Protein AF-A0A534VAX7-F1 (afdb_monomer)

Radius of gyration: 24.31 Å; Cα contacts (8 Å, |Δi|>4): 19; chains: 1; bounding box: 53×30×50 Å

Secondary structure (DSSP, 8-state):
-HHHHHHHHHHT--HHHHHHHHHHHHHS--PPP--PPPPPP----S-SS-TT-HHHHHHHHH--

Foldseek 3Di:
DVVLVVVCVVVVHDSVVVVVVVVCVVPPDDDPDDDDDDDDDDPPVDDPDPPVPVVVVCCVVVVD

Structure (mmCIF, N/CA/C/O backbone):
data_AF-A0A534VAX7-F1
#
_entry.id   AF-A0A534VAX7-F1
#
loop_
_atom_site.group_PDB
_atom_site.id
_atom_site.type_symbol
_atom_site.label_atom_id
_atom_site.label_alt_id
_atom_site.label_comp_id
_atom_site.label_asym_id
_atom_site.label_entity_id
_atom_site.label_seq_id
_atom_site.pdbx_PDB_ins_code
_atom_site.Cartn_x
_atom_site.Cartn_y
_atom_site.Cartn_z
_atom_site.occupancy
_atom_site.B_iso_or_equiv
_atom_site.auth_seq_id
_atom_site.auth_comp_id
_atom_site.auth_asym_id
_atom_site.auth_atom_id
_atom_site.pdbx_PDB_model_num
ATOM 1 N N . MET A 1 1 ? -19.928 1.329 22.807 1.00 89.25 1 MET A N 1
ATOM 2 C CA . MET A 1 1 ? -18.991 0.316 23.359 1.00 89.25 1 MET A CA 1
ATOM 3 C C . MET A 1 1 ? -19.336 -1.139 23.009 1.00 89.25 1 MET A C 1
ATOM 5 O O . MET A 1 1 ? -18.416 -1.876 22.679 1.00 89.25 1 MET A O 1
ATOM 9 N N . ALA A 1 2 ? -20.602 -1.584 23.044 1.00 95.75 2 ALA A N 1
ATOM 10 C CA . ALA A 1 2 ? -20.967 -2.988 22.762 1.00 95.75 2 ALA A CA 1
ATOM 11 C C . ALA A 1 2 ? -20.578 -3.477 21.349 1.00 95.75 2 ALA A C 1
ATOM 13 O O . ALA A 1 2 ? -20.020 -4.560 21.196 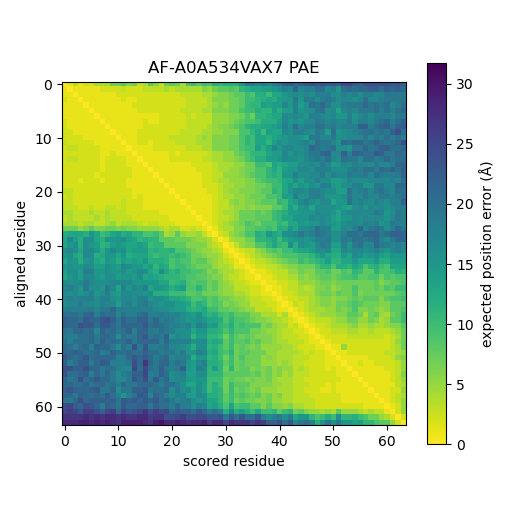1.00 95.75 2 ALA A O 1
ATOM 14 N N . GLN A 1 3 ? -20.806 -2.652 20.324 1.00 95.81 3 GLN A N 1
ATOM 15 C CA . GLN A 1 3 ? -20.420 -2.962 18.943 1.00 95.81 3 GLN A CA 1
ATOM 16 C C . GLN A 1 3 ? -18.897 -3.077 18.772 1.00 95.81 3 GLN A C 1
ATOM 18 O O . GLN A 1 3 ? -18.423 -4.022 18.156 1.00 95.81 3 GLN A O 1
ATOM 23 N N . LEU A 1 4 ? -18.129 -2.171 19.390 1.00 95.69 4 LEU A N 1
ATOM 24 C CA . LEU A 1 4 ? -16.662 -2.197 19.363 1.00 95.69 4 LEU A CA 1
ATOM 25 C C . LEU A 1 4 ? -16.097 -3.474 20.005 1.00 95.69 4 LEU A C 1
ATOM 27 O O . LEU A 1 4 ? -15.181 -4.078 19.460 1.00 95.69 4 LEU A O 1
ATOM 31 N N . LYS A 1 5 ? -16.669 -3.918 21.133 1.00 96.38 5 LYS A N 1
ATOM 32 C CA . LYS A 1 5 ? -16.306 -5.193 21.778 1.00 96.38 5 LYS A CA 1
ATOM 33 C C . LYS A 1 5 ? -16.579 -6.391 20.871 1.00 96.38 5 LYS A C 1
ATOM 35 O O . LYS A 1 5 ? -15.738 -7.277 20.758 1.00 96.38 5 LYS A O 1
ATOM 40 N N . ARG A 1 6 ? -17.744 -6.404 20.217 1.00 97.75 6 ARG A N 1
ATOM 41 C CA . ARG A 1 6 ? -18.126 -7.464 19.278 1.00 97.75 6 ARG A CA 1
ATOM 42 C C . ARG A 1 6 ? -17.169 -7.524 18.088 1.00 97.75 6 ARG A C 1
ATOM 44 O O . ARG A 1 6 ? -16.744 -8.610 17.716 1.00 97.75 6 ARG A O 1
ATOM 51 N N . GLU A 1 7 ? -16.793 -6.372 17.540 1.00 97.19 7 GLU A N 1
ATOM 52 C CA . GLU A 1 7 ? -15.833 -6.289 16.437 1.00 97.19 7 GLU A CA 1
ATOM 53 C C . GLU A 1 7 ? -14.413 -6.689 16.845 1.00 97.19 7 GLU A C 1
ATOM 55 O O . GLU A 1 7 ? -13.763 -7.431 16.114 1.00 97.19 7 GLU A O 1
ATOM 60 N N . ALA A 1 8 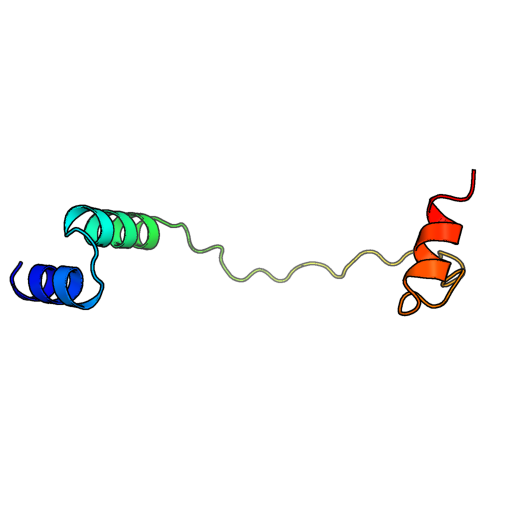? -13.958 -6.280 18.030 1.00 97.44 8 ALA A N 1
ATOM 61 C CA . ALA A 1 8 ? -12.679 -6.712 18.596 1.00 97.44 8 ALA A CA 1
ATOM 62 C C . ALA A 1 8 ? -12.618 -8.245 18.713 1.00 97.44 8 ALA A C 1
ATOM 64 O O . ALA A 1 8 ? -11.686 -8.877 18.215 1.00 97.44 8 ALA A O 1
ATOM 65 N N . ALA A 1 9 ? -13.673 -8.853 19.267 1.00 97.50 9 ALA A N 1
ATOM 66 C CA . ALA A 1 9 ? -13.794 -10.305 19.369 1.00 97.50 9 ALA A CA 1
ATOM 67 C C . ALA A 1 9 ? -13.833 -10.989 17.990 1.00 97.50 9 ALA A C 1
ATOM 69 O O . ALA A 1 9 ? -13.100 -11.952 17.766 1.00 97.50 9 ALA A O 1
ATOM 70 N N . ARG A 1 10 ? -14.631 -10.470 17.045 1.00 97.62 10 ARG A N 1
ATOM 71 C CA . ARG A 1 10 ? -14.746 -11.006 15.676 1.00 97.62 10 ARG A CA 1
ATOM 72 C C . ARG A 1 10 ? -13.405 -11.009 14.943 1.00 97.62 10 ARG A C 1
ATOM 74 O O . ARG A 1 10 ? -13.103 -11.962 14.234 1.00 97.62 10 ARG A O 1
ATOM 81 N N . GLN A 1 11 ? -12.609 -9.956 15.116 1.00 96.62 11 GLN A N 1
ATOM 82 C CA . GLN A 1 11 ? -11.318 -9.785 14.445 1.00 96.62 11 GLN A CA 1
ATOM 83 C C . GLN A 1 11 ? -10.142 -10.404 15.216 1.00 96.62 11 GLN A C 1
ATOM 85 O O . GLN A 1 11 ? -9.025 -10.373 14.711 1.00 96.62 11 GLN A O 1
ATOM 90 N N . ARG A 1 12 ? -10.374 -10.966 16.415 1.00 9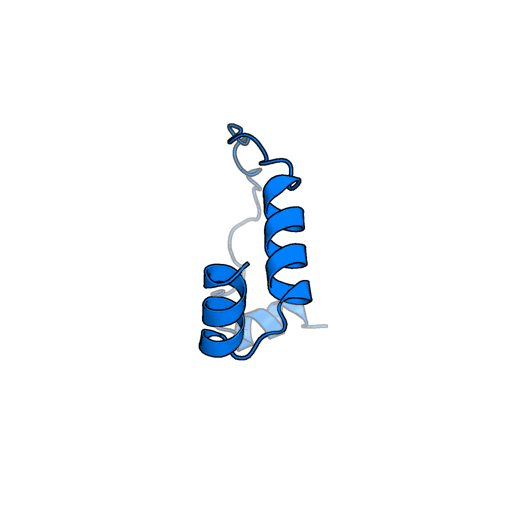7.31 12 ARG A N 1
ATOM 91 C CA . ARG A 1 12 ? -9.326 -11.432 17.347 1.00 97.31 12 ARG A CA 1
ATOM 92 C C . ARG A 1 12 ? -8.296 -10.340 17.677 1.00 97.31 12 ARG A C 1
ATOM 94 O O . ARG A 1 12 ? -7.107 -10.614 17.790 1.00 97.31 12 ARG A O 1
ATOM 101 N N . ARG A 1 13 ? -8.765 -9.100 17.827 1.00 96.88 13 ARG A N 1
ATOM 102 C CA . ARG A 1 13 ? -7.954 -7.912 18.145 1.00 96.88 13 ARG A CA 1
ATOM 103 C C . ARG A 1 13 ? -8.418 -7.298 19.455 1.00 96.88 13 ARG A C 1
ATOM 105 O O . ARG A 1 13 ? -9.547 -7.523 19.892 1.00 96.88 13 ARG A O 1
ATOM 112 N N . THR A 1 14 ? -7.569 -6.501 20.094 1.00 97.69 14 THR A N 1
ATOM 113 C CA . THR A 1 14 ? -7.989 -5.779 21.305 1.00 97.69 14 THR A CA 1
ATOM 114 C C . THR A 1 14 ? -8.855 -4.568 20.946 1.00 97.69 14 THR A C 1
ATOM 116 O O . THR A 1 14 ? -8.774 -4.021 19.845 1.00 97.69 14 THR A O 1
ATOM 119 N N . MET A 1 15 ? -9.686 -4.107 21.887 1.00 95.69 15 MET A N 1
ATOM 120 C CA . MET A 1 15 ? -10.468 -2.880 21.684 1.00 95.69 15 MET A CA 1
ATOM 121 C C . MET A 1 15 ? -9.571 -1.665 21.426 1.00 95.69 15 MET A C 1
ATOM 123 O O . MET A 1 15 ? -9.887 -0.856 20.557 1.00 95.69 15 MET A O 1
ATOM 127 N N . SER A 1 16 ? -8.464 -1.552 22.168 1.00 97.25 16 SER A N 1
ATOM 128 C CA . SER A 1 16 ? -7.512 -0.446 22.039 1.00 97.25 16 SER A CA 1
ATOM 129 C C . SER A 1 16 ? -6.906 -0.393 20.642 1.00 97.25 16 SER A C 1
ATOM 131 O O . SER A 1 16 ? -6.798 0.683 20.072 1.00 97.25 16 SER A O 1
ATOM 133 N N . GLU A 1 17 ? -6.606 -1.547 20.052 1.00 97.44 17 GLU A N 1
ATOM 134 C CA . GLU A 1 17 ? -6.040 -1.646 18.706 1.00 97.44 17 GLU A CA 1
ATOM 135 C C . GLU A 1 17 ? -7.023 -1.184 17.615 1.00 97.44 17 GLU A C 1
ATOM 137 O O . GLU A 1 17 ? -6.645 -0.494 16.664 1.00 97.44 17 GLU A O 1
ATOM 142 N N . LEU A 1 18 ? -8.313 -1.513 17.757 1.00 96.69 18 LEU A N 1
ATOM 143 C CA . LEU A 1 18 ? -9.350 -1.018 16.847 1.00 96.69 18 LEU A CA 1
ATOM 144 C C . LEU A 1 18 ? -9.554 0.493 16.978 1.00 96.69 18 LEU A C 1
ATOM 146 O O . LEU A 1 18 ? -9.699 1.180 15.967 1.00 96.69 18 LEU A O 1
ATOM 150 N N 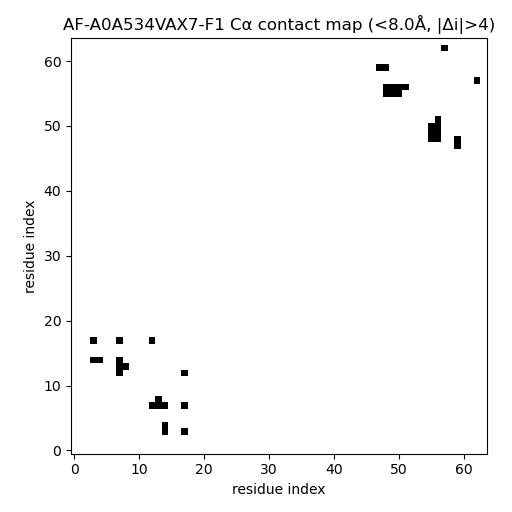. VAL A 1 19 ? -9.541 1.013 18.207 1.00 96.94 19 VAL A N 1
ATOM 151 C CA . VAL A 1 19 ? -9.650 2.455 18.468 1.00 96.94 19 VAL A CA 1
ATOM 152 C C . VAL A 1 19 ? -8.440 3.190 17.907 1.00 96.94 19 VAL A C 1
ATOM 154 O O . VAL A 1 19 ? -8.610 4.172 17.193 1.00 96.94 19 VAL A O 1
ATOM 157 N N . GLU A 1 20 ? -7.231 2.693 18.155 1.00 97.50 20 GLU A N 1
ATOM 158 C CA . GLU A 1 20 ? -5.998 3.244 17.598 1.00 97.50 20 GLU A CA 1
ATOM 159 C C . GLU A 1 20 ? -6.061 3.289 16.068 1.00 97.50 20 GLU A C 1
ATOM 161 O O . GLU A 1 20 ? -5.820 4.337 15.470 1.00 97.50 20 GLU A O 1
ATOM 166 N N . THR A 1 21 ? -6.444 2.180 15.428 1.00 95.69 21 THR A N 1
ATOM 167 C CA . THR A 1 21 ? -6.568 2.099 13.965 1.00 95.69 21 THR A CA 1
ATOM 168 C C . THR A 1 21 ? -7.569 3.134 13.439 1.00 95.69 21 THR A C 1
ATOM 170 O O . THR A 1 21 ? -7.294 3.824 12.455 1.00 95.69 21 THR A O 1
ATOM 173 N N . ALA A 1 22 ? -8.718 3.283 14.102 1.00 94.00 22 ALA A N 1
ATOM 174 C CA . ALA A 1 22 ? -9.733 4.262 13.726 1.00 94.00 22 ALA A CA 1
ATOM 175 C C . ALA A 1 22 ? -9.231 5.704 13.885 1.00 94.00 22 ALA A C 1
ATOM 177 O O . ALA A 1 22 ? -9.414 6.508 12.975 1.00 94.00 22 ALA A O 1
ATOM 178 N N . LEU A 1 23 ? -8.555 6.024 14.992 1.00 95.50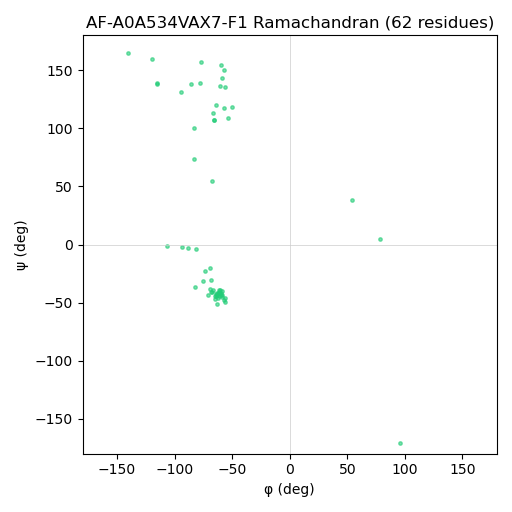 23 LEU A N 1
ATOM 179 C CA . LEU A 1 23 ? -7.989 7.352 15.234 1.00 95.50 23 LEU A CA 1
ATOM 180 C C . LEU A 1 23 ? -6.895 7.687 14.218 1.00 95.50 23 LEU A C 1
ATOM 182 O O . LEU A 1 23 ? -6.903 8.776 13.649 1.00 95.50 23 LEU A O 1
ATOM 186 N N . ARG A 1 24 ? -5.996 6.741 13.921 1.00 94.38 24 ARG A N 1
ATOM 187 C CA . ARG A 1 24 ? -4.985 6.914 12.870 1.00 94.38 24 ARG A CA 1
ATOM 188 C C . ARG A 1 24 ? -5.636 7.235 11.535 1.00 94.38 24 ARG A C 1
ATOM 190 O O . ARG A 1 24 ? -5.193 8.161 10.873 1.00 94.38 24 ARG A O 1
ATOM 197 N N . ASN A 1 25 ? -6.688 6.514 11.157 1.00 92.12 25 ASN A N 1
ATOM 198 C CA . ASN A 1 25 ? -7.393 6.756 9.899 1.00 92.12 25 ASN A CA 1
ATOM 199 C C . ASN A 1 25 ? -8.163 8.083 9.893 1.00 92.12 25 ASN A C 1
ATOM 201 O O . ASN A 1 25 ? -8.161 8.764 8.872 1.00 92.12 25 ASN A O 1
ATOM 205 N N . LEU A 1 26 ? -8.775 8.464 11.017 1.00 91.69 26 LEU A N 1
ATOM 206 C CA . LEU A 1 26 ? -9.508 9.723 11.170 1.00 91.69 26 LEU A CA 1
ATOM 207 C C . LEU A 1 26 ? -8.592 10.940 10.998 1.00 91.69 26 LEU A C 1
ATOM 209 O O . LEU A 1 26 ? -8.960 11.898 10.325 1.00 91.69 26 LEU A O 1
ATO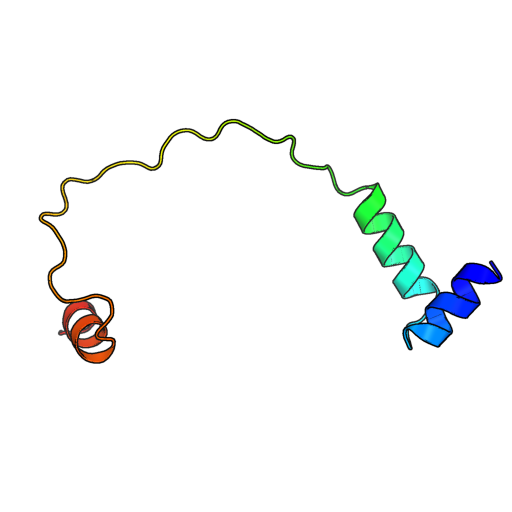M 213 N N . PHE A 1 27 ? -7.397 10.889 11.588 1.00 91.56 27 PHE A N 1
ATOM 214 C CA . PHE A 1 27 ? -6.419 11.978 11.530 1.00 91.56 27 PHE A CA 1
ATOM 215 C C . PHE A 1 27 ? -5.411 11.840 10.392 1.00 91.56 27 PHE A C 1
ATOM 217 O O . PHE A 1 27 ? -4.562 12.715 10.203 1.00 91.56 27 PHE A O 1
ATOM 224 N N . ARG A 1 28 ? -5.483 10.762 9.606 1.00 89.00 28 ARG A N 1
ATOM 225 C CA . ARG A 1 28 ? -4.668 10.628 8.405 1.00 89.00 28 ARG A CA 1
ATOM 226 C C . ARG A 1 28 ? -5.123 11.695 7.423 1.00 89.00 28 ARG A C 1
ATOM 228 O O . ARG A 1 28 ? -6.186 11.572 6.821 1.00 89.00 28 ARG A O 1
ATOM 235 N N . SER A 1 29 ? -4.294 12.724 7.248 1.00 79.06 29 SER A N 1
ATOM 236 C CA . SER A 1 29 ? -4.471 13.694 6.171 1.00 79.06 29 SER A CA 1
ATOM 237 C C . SER A 1 29 ? -4.566 12.926 4.855 1.00 79.06 29 SER A C 1
ATOM 239 O O . SER A 1 29 ? -3.600 12.296 4.410 1.00 79.06 29 SER A O 1
ATOM 241 N N . GLN A 1 30 ? -5.766 12.897 4.278 1.00 77.25 30 GLN A N 1
ATOM 242 C CA . GLN A 1 30 ? -5.978 12.332 2.957 1.00 77.25 30 GLN A CA 1
ATOM 243 C C . GLN A 1 30 ? -5.228 13.242 1.992 1.00 77.25 30 GLN A C 1
ATOM 245 O O . GLN A 1 30 ? -5.578 14.416 1.843 1.00 77.25 30 GLN A O 1
ATOM 250 N N . LYS A 1 31 ? -4.165 12.725 1.361 1.00 76.88 31 LYS A N 1
ATOM 251 C CA . LYS A 1 31 ? -3.535 13.443 0.253 1.00 76.88 31 LYS A CA 1
ATOM 252 C C . LYS A 1 31 ? -4.627 13.660 -0.785 1.00 76.88 31 LYS A C 1
ATOM 254 O O . LYS A 1 31 ? -5.206 12.691 -1.273 1.00 76.88 31 LYS A O 1
ATOM 259 N N . LYS A 1 32 ? -4.944 14.924 -1.070 1.00 81.81 32 LYS A N 1
ATOM 260 C CA . LYS A 1 32 ? -5.883 15.245 -2.142 1.00 81.81 32 LYS A CA 1
ATOM 261 C C . LYS A 1 32 ? -5.345 14.606 -3.424 1.00 81.81 32 LYS A C 1
ATOM 263 O O . LYS A 1 32 ? -4.137 14.713 -3.655 1.00 81.81 32 LYS A O 1
ATOM 268 N N . PRO A 1 33 ? -6.193 13.942 -4.227 1.00 82.75 33 PRO A N 1
ATOM 269 C CA . PRO A 1 33 ? -5.805 13.551 -5.570 1.00 82.75 33 PRO A CA 1
ATOM 270 C C . PRO A 1 33 ? -5.238 14.786 -6.268 1.00 82.75 33 PRO A C 1
ATOM 272 O O . PRO A 1 33 ? -5.908 15.815 -6.354 1.00 82.75 33 PRO A O 1
ATOM 275 N N . GLN A 1 34 ? -3.973 14.706 -6.656 1.00 88.38 34 GLN A N 1
ATOM 276 C CA . GLN A 1 34 ? -3.280 15.763 -7.368 1.00 88.38 34 GLN A CA 1
ATOM 277 C C . GLN A 1 34 ? -2.945 15.225 -8.747 1.00 88.38 34 GLN A C 1
ATOM 279 O O . GLN A 1 34 ? -2.531 14.073 -8.880 1.00 88.38 34 GLN A O 1
ATOM 284 N N . GLU A 1 35 ? -3.123 16.065 -9.759 1.00 91.81 35 GLU A N 1
ATOM 285 C CA . GLU A 1 35 ? -2.617 15.775 -11.089 1.00 91.81 35 GLU A CA 1
ATOM 286 C C . GLU A 1 35 ? -1.087 15.765 -11.019 1.00 91.81 35 GLU A C 1
ATOM 288 O O . GLU A 1 35 ? -0.445 16.790 -10.772 1.00 91.81 35 GLU A O 1
ATOM 293 N N . LEU A 1 36 ? -0.512 14.567 -11.107 1.00 90.25 36 LEU A N 1
ATOM 294 C CA . LEU A 1 36 ? 0.932 14.394 -11.105 1.00 90.25 36 LEU A CA 1
ATOM 295 C C . LEU A 1 36 ? 1.462 14.746 -12.498 1.00 90.25 36 LEU A C 1
ATOM 297 O O . LEU A 1 36 ? 0.843 14.356 -13.491 1.00 90.25 36 LEU A O 1
ATOM 301 N N . PRO A 1 37 ? 2.606 15.445 -12.594 1.00 91.19 37 PRO A N 1
ATOM 302 C CA . PRO A 1 37 ? 3.255 15.631 -13.880 1.00 91.19 37 PRO A CA 1
ATOM 303 C C . PRO A 1 37 ? 3.608 14.262 -14.485 1.00 91.19 37 PRO A C 1
ATOM 305 O O . PRO A 1 37 ? 3.799 13.288 -13.743 1.00 91.19 37 PRO A O 1
ATOM 308 N N . PRO A 1 38 ? 3.716 14.166 -15.820 1.00 92.06 38 PRO A N 1
ATOM 309 C CA . PRO A 1 38 ? 4.154 12.937 -16.460 1.00 92.06 38 PRO A CA 1
ATOM 310 C C . PRO A 1 38 ? 5.533 12.523 -15.939 1.00 92.06 38 PRO A C 1
ATOM 312 O O . PRO A 1 38 ? 6.361 13.363 -15.570 1.00 92.06 38 PRO A O 1
ATOM 315 N N . LEU A 1 39 ? 5.787 11.213 -15.930 1.00 92.62 39 LEU A N 1
ATOM 316 C CA . LEU A 1 39 ? 7.117 10.700 -15.620 1.00 92.62 39 LEU A CA 1
ATOM 317 C C . LEU A 1 39 ? 8.144 11.271 -16.613 1.00 92.62 39 LEU A C 1
ATOM 319 O O . LEU A 1 39 ? 7.831 11.421 -17.799 1.00 92.62 39 LEU A O 1
ATOM 323 N N . PRO A 1 40 ? 9.369 11.582 -16.159 1.00 90.44 40 PRO A N 1
ATOM 324 C CA . PRO A 1 40 ? 10.417 12.049 -17.052 1.00 90.44 40 PRO A CA 1
ATOM 325 C C . PRO A 1 40 ? 10.727 10.993 -18.116 1.00 90.44 40 PRO A C 1
ATOM 327 O O . PRO A 1 40 ? 10.847 9.802 -17.825 1.00 90.44 40 PRO A O 1
ATOM 330 N N . THR A 1 41 ? 10.885 11.441 -19.358 1.00 90.50 41 THR A N 1
ATOM 331 C CA . THR A 1 41 ? 11.312 10.588 -20.470 1.00 90.50 41 THR A CA 1
ATOM 332 C C . THR A 1 41 ? 12.821 10.678 -20.646 1.00 90.50 41 THR A C 1
ATOM 334 O O . THR A 1 41 ? 13.364 11.778 -20.755 1.00 90.50 41 THR A O 1
ATOM 337 N N . PHE A 1 42 ? 13.492 9.533 -20.756 1.00 86.75 42 PHE A N 1
ATOM 338 C CA . PHE A 1 42 ? 14.930 9.459 -21.006 1.00 86.75 42 PHE A CA 1
ATOM 339 C C . PHE A 1 42 ? 15.207 8.818 -22.366 1.00 86.75 42 PHE A C 1
ATOM 341 O O . PHE A 1 42 ? 14.583 7.824 -22.733 1.00 86.75 42 PHE A O 1
ATOM 348 N N . ARG A 1 43 ? 16.181 9.357 -23.108 1.00 89.31 43 ARG A N 1
ATOM 349 C CA . ARG A 1 43 ? 16.721 8.710 -24.313 1.00 89.31 43 ARG A CA 1
ATOM 350 C C . ARG A 1 43 ? 17.780 7.688 -23.896 1.00 89.31 43 ARG A C 1
ATOM 352 O O . ARG A 1 43 ? 18.968 7.946 -24.034 1.00 89.31 43 ARG A O 1
ATOM 359 N N . SER A 1 44 ? 17.348 6.560 -23.334 1.00 85.31 44 SER A N 1
ATOM 360 C CA . SER A 1 44 ? 18.244 5.528 -22.784 1.00 85.31 44 SER A CA 1
ATOM 361 C C . SER A 1 44 ? 18.832 4.569 -23.826 1.00 85.31 44 SER A C 1
ATOM 363 O O . SER A 1 44 ? 19.634 3.718 -23.470 1.00 85.31 44 SER A O 1
ATOM 365 N N . GLY A 1 45 ? 18.440 4.678 -25.101 1.00 87.62 45 GLY A N 1
ATOM 366 C CA . GLY A 1 45 ? 18.876 3.746 -26.150 1.00 87.62 45 GLY A CA 1
ATOM 367 C C . GLY A 1 45 ? 18.136 2.401 -26.154 1.00 87.62 45 GLY A C 1
ATOM 368 O O . GLY A 1 45 ? 18.450 1.552 -26.979 1.00 87.62 45 GLY A O 1
ATOM 369 N N . GLY A 1 46 ? 17.127 2.229 -25.293 1.00 87.81 46 GLY A N 1
ATOM 370 C CA . GLY A 1 46 ? 16.344 0.995 -25.183 1.00 87.81 46 GLY A CA 1
ATOM 371 C C . GLY A 1 46 ? 16.843 0.066 -24.074 1.00 87.81 46 GLY A C 1
ATOM 372 O O . GLY A 1 46 ? 17.647 0.462 -23.232 1.00 87.81 46 GLY A O 1
ATOM 373 N N . ALA A 1 47 ? 16.308 -1.154 -24.040 1.00 90.00 47 ALA A N 1
ATOM 374 C CA . ALA A 1 47 ? 16.735 -2.184 -23.099 1.00 90.00 47 ALA A CA 1
ATOM 375 C C . ALA A 1 47 ? 17.938 -2.957 -23.665 1.00 90.00 47 ALA A C 1
ATOM 377 O O . ALA A 1 47 ? 17.957 -3.280 -24.851 1.00 90.00 47 ALA A O 1
ATOM 378 N N . LEU A 1 48 ? 18.930 -3.251 -22.818 1.00 89.44 48 LEU A N 1
ATOM 379 C CA . LEU A 1 48 ? 20.108 -4.049 -23.194 1.00 89.44 48 LEU A CA 1
ATOM 380 C C . LEU A 1 48 ? 19.788 -5.547 -23.307 1.00 89.44 48 LEU A C 1
ATOM 382 O O . LEU A 1 48 ? 20.393 -6.251 -24.108 1.00 89.44 48 LEU A O 1
ATOM 386 N N . VAL A 1 49 ? 18.841 -6.014 -22.496 1.00 92.62 49 VAL A N 1
ATOM 387 C CA . VAL A 1 49 ? 18.347 -7.393 -22.433 1.00 92.62 49 VAL A CA 1
ATOM 388 C C . VAL A 1 49 ? 16.835 -7.368 -22.228 1.00 92.62 49 VAL A C 1
ATOM 390 O O . VAL A 1 49 ? 16.275 -6.333 -21.849 1.00 92.62 49 VAL A O 1
ATOM 393 N N . ASP A 1 50 ? 16.169 -8.495 -22.462 1.00 92.25 50 ASP A N 1
ATOM 394 C CA . ASP A 1 50 ? 14.778 -8.651 -22.046 1.00 92.25 50 ASP A CA 1
ATOM 395 C C . ASP A 1 50 ? 14.690 -8.589 -20.513 1.00 92.25 50 ASP A C 1
ATOM 397 O O . ASP A 1 50 ? 15.288 -9.398 -19.812 1.00 92.25 50 ASP A O 1
ATOM 401 N N . VAL A 1 51 ? 13.940 -7.620 -19.985 1.00 90.00 51 VAL A N 1
ATOM 402 C CA . VAL A 1 51 ? 13.765 -7.416 -18.537 1.00 90.00 51 VAL A CA 1
ATOM 403 C C . VAL A 1 51 ? 12.948 -8.551 -17.905 1.00 90.00 51 VAL A C 1
ATOM 405 O O . VAL A 1 51 ? 13.010 -8.751 -16.692 1.00 90.00 51 VAL A O 1
ATOM 408 N N . ALA A 1 52 ? 12.184 -9.302 -18.704 1.00 94.56 52 ALA A N 1
ATOM 409 C CA . ALA A 1 52 ? 11.479 -10.489 -18.235 1.00 94.56 52 ALA A CA 1
ATOM 410 C C . ALA A 1 52 ? 12.423 -11.682 -17.999 1.00 94.56 52 ALA A C 1
ATOM 412 O O . ALA A 1 52 ? 12.093 -12.561 -17.200 1.00 94.56 52 ALA A O 1
ATOM 413 N N . ASP A 1 53 ? 13.595 -11.701 -18.642 1.00 95.38 53 ASP A N 1
ATOM 414 C CA . ASP A 1 53 ? 14.647 -12.672 -18.365 1.00 95.38 53 ASP A CA 1
ATOM 415 C C . ASP A 1 53 ? 15.473 -12.197 -17.168 1.00 95.38 53 ASP A C 1
ATOM 417 O O . ASP A 1 53 ? 16.339 -11.321 -17.249 1.00 95.38 53 ASP A O 1
ATOM 421 N N . ARG A 1 54 ? 15.161 -12.790 -16.017 1.00 93.00 54 ARG A N 1
ATOM 422 C CA . ARG A 1 54 ? 15.788 -12.448 -14.748 1.00 93.00 54 ARG A CA 1
ATOM 423 C C . ARG A 1 54 ? 17.301 -12.657 -14.797 1.00 93.00 54 ARG A C 1
ATOM 425 O O . ARG A 1 54 ? 18.034 -11.785 -14.338 1.00 93.00 54 ARG A O 1
ATOM 432 N N . ASP A 1 55 ? 17.761 -13.776 -15.339 1.00 94.00 55 ASP A N 1
ATOM 433 C CA . ASP A 1 55 ? 19.177 -14.135 -15.303 1.00 94.00 55 ASP A CA 1
ATOM 434 C C . ASP A 1 55 ? 19.985 -13.216 -16.226 1.00 94.00 55 ASP A C 1
ATOM 436 O O . ASP A 1 55 ? 21.009 -12.667 -15.808 1.00 94.00 55 ASP A O 1
ATOM 440 N N . ALA A 1 56 ? 19.475 -12.946 -17.432 1.00 93.56 56 ALA A N 1
ATOM 441 C CA . ALA A 1 56 ? 20.085 -11.994 -18.359 1.00 93.56 56 ALA A CA 1
ATOM 442 C C . ALA A 1 56 ? 20.134 -10.568 -17.782 1.00 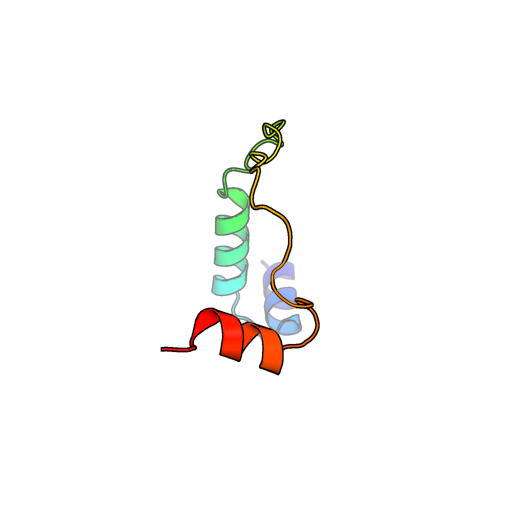93.56 56 ALA A C 1
ATOM 444 O O . ALA A 1 56 ? 21.137 -9.866 -17.942 1.00 93.56 56 ALA A O 1
ATOM 445 N N . LEU A 1 57 ? 19.079 -10.139 -17.076 1.00 93.25 57 LEU A N 1
ATOM 446 C CA . LEU A 1 57 ? 19.032 -8.842 -16.400 1.00 93.25 57 LEU A CA 1
ATOM 447 C C . LEU A 1 57 ? 20.094 -8.729 -15.304 1.00 93.25 57 LEU A C 1
ATOM 449 O O . LEU A 1 57 ? 20.854 -7.759 -15.296 1.00 93.25 57 LEU A O 1
ATOM 453 N N . TYR A 1 58 ? 20.171 -9.709 -14.401 1.00 93.31 58 TYR A N 1
ATOM 454 C CA . TYR A 1 58 ? 21.164 -9.690 -13.324 1.00 93.31 58 TYR A CA 1
ATOM 455 C C . TYR A 1 58 ? 22.587 -9.735 -13.877 1.00 93.31 58 TYR A C 1
ATOM 457 O O . TYR A 1 58 ? 23.421 -8.943 -13.447 1.00 93.31 58 TYR A O 1
ATOM 465 N N . GLN A 1 59 ? 22.858 -10.552 -14.897 1.00 93.62 59 GLN A N 1
ATOM 466 C CA . GLN A 1 59 ? 24.173 -10.591 -15.535 1.00 93.62 59 GLN A CA 1
ATOM 467 C C . GLN A 1 59 ? 24.557 -9.247 -16.178 1.00 93.62 59 GLN A C 1
ATOM 469 O O . GLN A 1 59 ? 25.698 -8.809 -16.044 1.00 93.62 59 GLN A O 1
ATOM 474 N N . ALA A 1 60 ? 23.623 -8.560 -16.843 1.00 91.19 60 ALA A N 1
ATOM 475 C CA . ALA A 1 60 ? 23.874 -7.243 -17.431 1.00 91.19 60 ALA A CA 1
ATOM 476 C C . ALA A 1 60 ? 24.087 -6.138 -16.374 1.00 91.19 60 ALA A C 1
ATOM 478 O O . ALA A 1 60 ? 24.821 -5.182 -16.626 1.00 91.19 60 ALA A O 1
ATOM 479 N N . MET A 1 61 ? 23.457 -6.252 -15.199 1.00 90.56 61 MET A N 1
ATOM 480 C CA . MET A 1 61 ? 23.599 -5.292 -14.094 1.00 90.56 61 MET A CA 1
ATOM 481 C C . MET A 1 61 ? 24.850 -5.532 -13.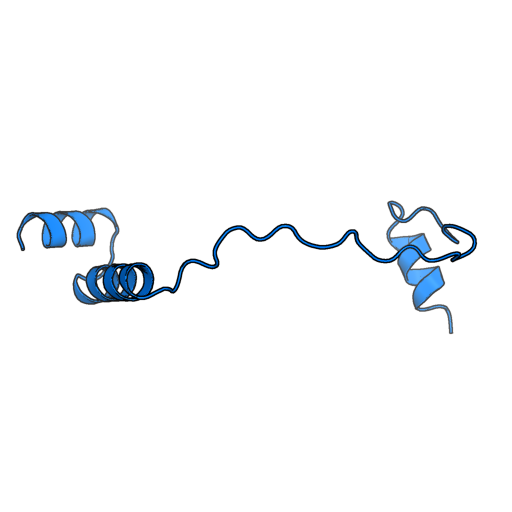239 1.00 90.56 61 MET A C 1
ATOM 483 O O . MET A 1 61 ? 25.467 -4.575 -12.768 1.00 90.56 61 MET A O 1
ATOM 487 N N . GLU A 1 62 ? 25.214 -6.795 -13.026 1.00 88.25 62 GLU A N 1
ATOM 488 C CA . GLU A 1 62 ? 26.255 -7.222 -12.085 1.00 88.25 62 GLU A CA 1
ATOM 489 C C . GLU A 1 62 ? 27.544 -7.679 -12.777 1.00 88.25 62 GLU A C 1
ATOM 491 O O . GLU A 1 62 ? 28.498 -8.001 -12.083 1.00 88.25 62 GLU A O 1
ATOM 496 N N . GLY A 1 63 ? 27.597 -7.672 -14.116 1.00 67.00 63 GLY A N 1
ATOM 497 C CA . GLY A 1 63 ? 28.713 -8.132 -14.956 1.00 67.00 63 GLY A CA 1
ATOM 498 C C . GLY A 1 63 ? 29.999 -7.299 -14.879 1.00 67.00 63 GLY A C 1
ATOM 499 O O . GLY A 1 63 ? 30.512 -6.847 -15.905 1.00 67.00 63 GLY A O 1
ATOM 500 N N . ARG A 1 64 ? 30.520 -7.108 -13.666 1.00 54.31 64 ARG A N 1
ATOM 501 C CA . ARG A 1 64 ? 31.927 -6.851 -13.363 1.00 54.31 64 ARG A CA 1
ATOM 502 C C . ARG A 1 64 ? 32.506 -8.044 -12.620 1.00 54.31 64 ARG A C 1
ATOM 504 O O . ARG A 1 64 ? 31.884 -8.458 -11.620 1.00 54.31 64 ARG A O 1
#

pLDDT: mean 91.13, std 7.42, range [54.31, 97.75]

Nearest PDB structures (foldseek):
  5x3t-assembly1_C  TM=4.864E-01  e=3.375E+00  Mycobacterium tuberculosis H37Rv
  5x3t-assembly1_G  TM=5.705E-01  e=7.402E+00  Mycobacterium tuberculosis H37Rv

Sequence (64 aa):
MAQLKREAARQRRTMSELVETALRNLFRSQKKPQELPPLPTFRSGGALVDVADRDALYQAMEGR

Mean predicted aligned error: 10.25 Å

Solvent-accessible surface area (backbone atoms 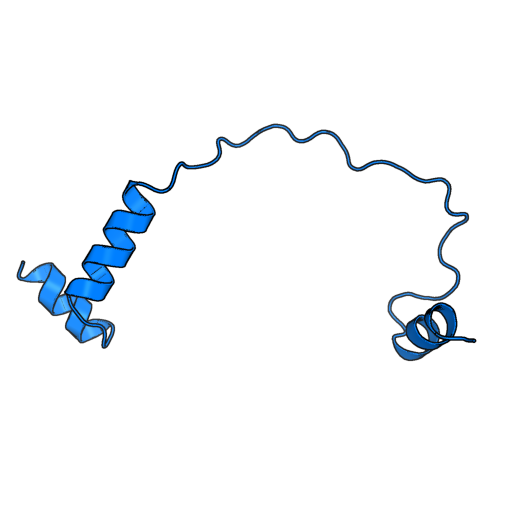only — not comparable to full-atom values): 4262 Å² total; per-residue (Å²): 109,72,66,53,52,52,49,18,62,74,69,76,45,52,56,66,57,55,51,49,54,49,49,53,58,71,68,47,78,74,78,70,92,67,92,72,78,80,79,88,85,75,93,72,85,70,74,96,53,60,77,85,41,58,68,58,39,49,48,73,75,58,73,118